Protein AF-A0A3R9EXL4-F1 (afdb_monomer_lite)

Radius of gyration: 19.35 Å; chains: 1; bounding box: 59×26×49 Å

Structure (mmCIF, N/CA/C/O backbone):
data_AF-A0A3R9EXL4-F1
#
_entry.id   AF-A0A3R9EXL4-F1
#
loop_
_atom_site.group_PDB
_atom_site.id
_atom_site.type_symbol
_atom_site.label_atom_id
_atom_site.label_alt_id
_atom_site.label_comp_id
_atom_site.label_asym_id
_atom_site.label_entity_id
_atom_site.label_seq_id
_atom_site.pdbx_PDB_ins_code
_atom_site.Cartn_x
_atom_site.Cartn_y
_atom_site.Cartn_z
_atom_site.occupancy
_atom_site.B_iso_or_equiv
_atom_site.auth_seq_id
_atom_site.auth_comp_id
_atom_site.auth_asym_id
_atom_site.auth_atom_id
_atom_site.pdbx_PDB_model_num
ATOM 1 N N . MET A 1 1 ? -25.528 0.611 9.716 1.00 49.28 1 MET A N 1
ATOM 2 C CA . MET A 1 1 ? -25.830 1.507 10.857 1.00 49.28 1 MET A CA 1
ATOM 3 C C . MET A 1 1 ? -27.134 1.133 11.576 1.00 49.28 1 MET A C 1
ATOM 5 O O . MET A 1 1 ? -27.126 1.042 12.794 1.00 49.28 1 MET A O 1
ATOM 9 N N . SER A 1 2 ? -28.229 0.843 10.856 1.00 52.69 2 SER A N 1
ATOM 10 C CA . SER A 1 2 ? -29.571 0.608 11.434 1.00 52.69 2 SER A CA 1
ATOM 11 C C . SER A 1 2 ? -29.701 -0.599 12.380 1.00 52.69 2 SER A C 1
ATOM 13 O O . SER A 1 2 ? -30.367 -0.498 13.403 1.00 52.69 2 SER A O 1
ATOM 15 N N . LYS A 1 3 ? -29.022 -1.724 12.111 1.00 55.31 3 LYS A N 1
ATOM 16 C CA . LYS A 1 3 ? -29.122 -2.938 12.953 1.00 55.31 3 LYS A CA 1
ATOM 17 C C . LYS A 1 3 ? -28.470 -2.828 14.342 1.00 55.31 3 LYS A C 1
ATOM 19 O O . LYS A 1 3 ? -28.774 -3.646 15.202 1.00 55.31 3 LYS A O 1
ATOM 24 N N . LEU A 1 4 ? -27.579 -1.858 14.568 1.00 52.72 4 LEU A N 1
ATOM 25 C CA . LEU A 1 4 ? -26.849 -1.725 15.840 1.00 52.72 4 LEU A CA 1
ATOM 26 C C . LEU A 1 4 ? -27.594 -0.850 16.859 1.00 52.72 4 LEU A C 1
ATOM 28 O O . LEU A 1 4 ? -27.506 -1.107 18.055 1.00 52.72 4 LEU A O 1
ATOM 32 N N . LEU A 1 5 ? -28.375 0.129 16.392 1.00 57.06 5 LEU A N 1
ATOM 33 C CA . LEU A 1 5 ? -29.200 0.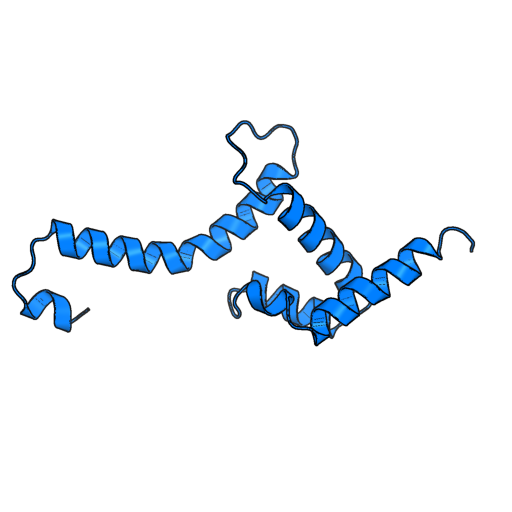980 17.259 1.00 57.06 5 LEU A CA 1
ATOM 34 C C . LEU A 1 5 ? -30.425 0.232 17.807 1.00 57.06 5 LEU A C 1
ATOM 36 O O . LEU A 1 5 ? -30.844 0.481 18.931 1.00 57.06 5 LEU A O 1
ATOM 40 N N . ALA A 1 6 ? -30.947 -0.740 17.053 1.00 56.84 6 ALA A N 1
ATOM 41 C CA . ALA A 1 6 ? -32.107 -1.541 17.445 1.00 56.84 6 ALA A CA 1
ATOM 42 C C . ALA A 1 6 ? -31.835 -2.530 18.599 1.00 56.84 6 ALA A C 1
ATOM 44 O O . ALA A 1 6 ? -32.770 -3.136 19.111 1.00 56.84 6 ALA A O 1
ATOM 45 N N . LYS A 1 7 ? -30.568 -2.725 19.000 1.00 61.28 7 LYS A N 1
ATOM 46 C CA . LYS A 1 7 ? -30.157 -3.803 19.917 1.00 61.28 7 LYS A CA 1
ATOM 47 C C . LYS A 1 7 ? -29.867 -3.353 21.358 1.00 61.28 7 LYS A C 1
ATOM 49 O O . LYS A 1 7 ? -29.471 -4.182 22.167 1.00 61.28 7 LYS A O 1
ATOM 54 N N . GLY A 1 8 ? -30.035 -2.068 21.687 1.00 62.19 8 GLY A N 1
ATOM 55 C CA . GLY A 1 8 ? -29.776 -1.554 23.044 1.00 62.19 8 GLY A CA 1
ATOM 56 C C . GLY A 1 8 ? -28.309 -1.660 23.495 1.00 62.19 8 GLY A C 1
ATOM 57 O O . GLY A 1 8 ? -28.026 -1.736 24.687 1.00 62.19 8 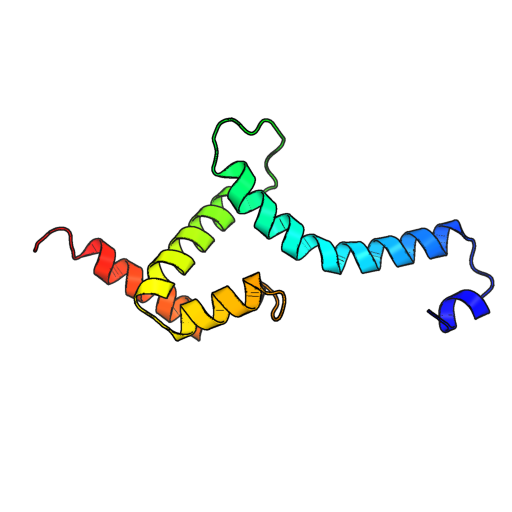GLY A O 1
ATOM 58 N N . GLU A 1 9 ? -27.360 -1.706 22.555 1.00 66.44 9 GLU A N 1
ATOM 59 C CA . GLU A 1 9 ? -25.926 -1.787 22.856 1.00 66.44 9 GLU A CA 1
ATOM 60 C C . GLU A 1 9 ? 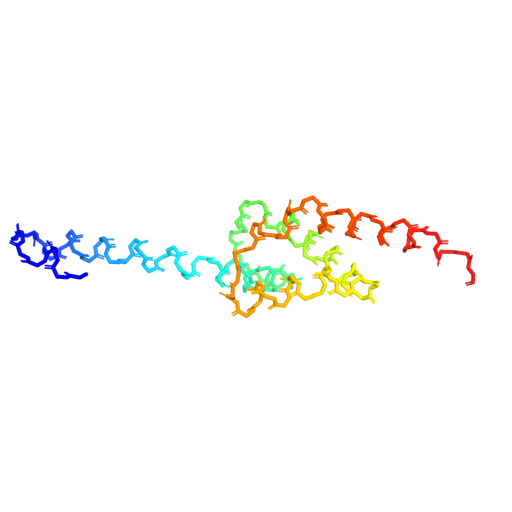-25.398 -0.484 23.490 1.00 66.44 9 GLU A C 1
ATOM 62 O O . GLU A 1 9 ? -25.821 0.620 23.138 1.00 66.44 9 GLU A O 1
ATOM 67 N N . SER A 1 10 ? -24.435 -0.593 24.415 1.00 76.88 10 SER A N 1
ATOM 68 C CA . SER A 1 10 ? -23.853 0.578 25.083 1.00 76.88 10 SER A CA 1
ATOM 69 C C . SER A 1 10 ? -23.084 1.470 24.098 1.00 76.88 10 SER A C 1
ATOM 71 O O . SER A 1 10 ? -22.402 0.981 23.193 1.00 76.88 10 SER A O 1
ATOM 73 N N . LYS A 1 11 ? -23.136 2.797 24.307 1.00 78.25 11 LYS A N 1
ATOM 74 C CA . LYS A 1 11 ? -22.458 3.800 23.457 1.00 78.25 11 LYS A CA 1
ATOM 75 C C . LYS A 1 11 ? -20.989 3.444 23.183 1.00 78.25 11 LYS A C 1
ATOM 77 O O . LYS A 1 11 ? -20.529 3.570 22.056 1.00 78.25 11 LYS A O 1
ATOM 82 N N . ALA A 1 12 ? -20.276 2.920 24.183 1.00 81.62 12 ALA A N 1
ATOM 83 C CA . ALA A 1 12 ? -18.874 2.520 24.056 1.00 81.62 12 ALA A CA 1
ATOM 84 C C . ALA A 1 12 ? -18.646 1.373 23.053 1.00 81.62 12 ALA A C 1
ATOM 86 O O . ALA A 1 12 ? -17.689 1.418 22.277 1.00 81.62 12 ALA A O 1
ATOM 87 N N . LYS A 1 13 ? -19.521 0.356 23.028 1.00 80.38 13 LYS A N 1
ATOM 88 C CA . LYS A 1 13 ? -19.424 -0.748 22.058 1.00 80.38 13 LYS A CA 1
ATOM 89 C C . LYS A 1 13 ? -19.720 -0.270 20.641 1.00 80.38 13 LYS A C 1
ATOM 91 O O . LYS A 1 13 ? -19.002 -0.648 19.715 1.00 80.38 13 LYS A O 1
ATOM 96 N N . LEU A 1 14 ? -20.707 0.615 20.488 1.00 81.94 14 LEU A N 1
ATOM 97 C CA . LEU A 1 14 ? -21.028 1.232 19.202 1.00 81.94 14 LEU A CA 1
ATOM 98 C C . LEU A 1 14 ? -19.848 2.056 18.667 1.00 81.94 14 LEU A C 1
ATOM 100 O O . LEU A 1 14 ? -19.435 1.850 17.526 1.00 81.94 14 LEU A O 1
ATOM 104 N N . THR A 1 15 ? -19.257 2.920 19.497 1.00 87.50 15 THR A N 1
ATOM 105 C CA . THR A 1 15 ? -18.080 3.721 19.125 1.00 87.50 15 THR A CA 1
ATOM 106 C C . THR A 1 15 ? -16.898 2.833 18.751 1.00 87.50 15 THR A C 1
ATOM 108 O O . THR A 1 15 ? -16.258 3.061 17.728 1.00 87.50 15 THR A O 1
ATOM 111 N N . LYS A 1 16 ? -16.634 1.766 19.517 1.00 87.56 16 LYS A N 1
ATOM 112 C CA . LYS A 1 16 ? -15.553 0.818 19.211 1.00 87.56 16 LYS A CA 1
ATOM 113 C C . LYS A 1 16 ? -15.774 0.105 17.873 1.00 87.56 16 LYS A C 1
ATOM 115 O O . LYS A 1 16 ? -14.842 0.002 17.077 1.00 87.56 16 LYS A O 1
ATOM 120 N N . ALA A 1 17 ? -16.992 -0.365 17.604 1.00 85.88 17 ALA A N 1
ATOM 121 C CA . ALA A 1 17 ? -17.331 -1.026 16.345 1.00 85.88 17 ALA A CA 1
ATOM 122 C C . ALA A 1 17 ? -17.264 -0.067 15.147 1.00 85.88 17 ALA A C 1
ATOM 124 O O . ALA A 1 17 ? -16.845 -0.467 14.060 1.00 85.88 17 ALA A O 1
ATOM 125 N N . PHE A 1 18 ? -17.656 1.193 15.342 1.00 87.12 18 PHE A N 1
ATOM 126 C CA . PHE A 1 18 ? -17.543 2.238 14.331 1.00 87.12 18 PHE A CA 1
ATOM 127 C C . PHE A 1 18 ? -16.076 2.568 14.034 1.00 87.12 18 PHE A C 1
ATOM 129 O O . PHE A 1 18 ? -15.650 2.450 12.888 1.00 87.12 18 PHE A O 1
ATOM 136 N N . HIS A 1 19 ? -15.275 2.873 15.060 1.00 89.00 19 HIS A N 1
ATOM 137 C CA . HIS A 1 19 ? -13.848 3.154 14.892 1.00 89.00 19 HIS A CA 1
ATOM 138 C C . HIS A 1 19 ? -13.103 1.974 14.270 1.00 89.00 19 HIS A C 1
ATOM 140 O O . HIS A 1 19 ? -12.273 2.187 13.400 1.00 89.00 19 HIS A O 1
ATOM 146 N N . SER A 1 20 ? -13.432 0.731 14.635 1.00 87.69 20 SER A N 1
ATOM 147 C CA . SER A 1 20 ? -12.823 -0.451 14.014 1.00 87.69 20 SER A CA 1
ATOM 148 C C . SER A 1 20 ? -13.120 -0.551 12.513 1.00 87.69 20 SER A C 1
ATOM 150 O O . SER A 1 20 ? -12.243 -0.938 11.744 1.00 87.69 20 SER A O 1
ATOM 152 N N . GLN A 1 21 ? -14.327 -0.182 12.079 1.00 87.75 21 GLN A N 1
ATOM 153 C CA . GLN A 1 21 ? -14.682 -0.164 10.658 1.00 87.75 21 GLN A CA 1
ATOM 154 C C . GLN A 1 21 ? -13.991 0.974 9.908 1.00 87.75 21 GLN A C 1
ATOM 156 O O . GLN A 1 21 ? -13.453 0.741 8.830 1.00 87.75 21 GLN A O 1
ATOM 161 N N . VAL A 1 22 ? -13.962 2.176 10.490 1.00 89.12 22 VAL A N 1
ATOM 162 C CA . VAL A 1 22 ? -13.258 3.328 9.908 1.00 89.12 22 VAL A CA 1
ATOM 163 C C . VAL A 1 22 ? -11.765 3.041 9.801 1.00 89.12 22 VAL A C 1
ATOM 165 O O . VAL A 1 22 ? -11.182 3.286 8.749 1.00 89.12 22 VAL A O 1
ATOM 168 N N . ASN A 1 23 ? -11.172 2.445 10.840 1.00 88.25 23 ASN A N 1
ATOM 169 C CA . ASN A 1 23 ? -9.758 2.091 10.885 1.00 88.25 23 ASN A CA 1
ATOM 170 C C . ASN A 1 23 ? -9.345 1.251 9.666 1.00 88.25 23 ASN A C 1
ATOM 172 O O . ASN A 1 23 ? -8.378 1.582 8.998 1.00 88.25 23 ASN A O 1
ATOM 176 N N . ARG A 1 24 ? -10.148 0.250 9.282 1.00 84.00 24 ARG A N 1
ATOM 177 C CA . ARG A 1 24 ? -9.877 -0.588 8.095 1.00 84.00 24 ARG A CA 1
ATOM 178 C C . ARG A 1 24 ? -9.819 0.195 6.779 1.00 84.00 24 ARG A C 1
ATOM 180 O O . ARG A 1 24 ? -9.160 -0.242 5.843 1.00 84.00 24 ARG A O 1
ATOM 187 N N . ILE A 1 25 ? -10.535 1.314 6.687 1.00 84.81 25 ILE A N 1
ATOM 188 C CA . ILE A 1 25 ? -10.566 2.161 5.488 1.00 84.81 25 ILE A CA 1
ATOM 189 C C . ILE A 1 25 ? -9.363 3.107 5.488 1.00 84.81 25 ILE A C 1
ATOM 191 O O . ILE A 1 25 ? -8.721 3.277 4.455 1.00 84.81 25 ILE A O 1
ATOM 195 N N . ILE A 1 26 ? -9.044 3.702 6.641 1.00 86.38 26 ILE A N 1
ATOM 196 C CA . ILE A 1 26 ? -7.955 4.682 6.774 1.00 86.38 26 ILE A CA 1
ATOM 197 C C . ILE A 1 26 ? -6.568 4.038 6.874 1.00 86.38 26 ILE A C 1
ATOM 199 O O . ILE A 1 26 ? -5.581 4.691 6.554 1.00 86.38 26 ILE A O 1
ATOM 203 N N . GLU A 1 27 ? -6.473 2.765 7.267 1.00 84.38 27 GLU A N 1
ATOM 204 C CA . GLU A 1 27 ? -5.201 2.042 7.391 1.00 84.38 27 GLU A CA 1
ATOM 205 C C . GLU A 1 27 ? -4.415 2.022 6.075 1.00 84.38 27 GLU A C 1
ATOM 207 O O . GLU A 1 27 ? -3.200 2.200 6.080 1.00 84.38 27 GLU A O 1
ATOM 212 N N . ILE A 1 28 ? -5.098 1.856 4.940 1.00 82.69 28 ILE A N 1
ATOM 213 C CA . ILE A 1 28 ? -4.474 1.808 3.610 1.00 82.69 28 ILE A CA 1
ATOM 214 C C . ILE A 1 28 ? -3.839 3.154 3.217 1.00 82.69 28 ILE A C 1
ATOM 216 O O . ILE A 1 28 ? -2.639 3.170 2.936 1.00 82.69 28 ILE A O 1
ATOM 220 N N . PRO A 1 29 ? -4.576 4.284 3.181 1.00 84.44 29 PRO A N 1
ATOM 221 C CA . PRO A 1 29 ? -3.976 5.576 2.862 1.00 84.44 29 PRO A CA 1
ATOM 222 C C . PRO A 1 29 ? -2.944 6.007 3.907 1.00 84.44 29 PRO A C 1
ATOM 224 O O . PRO A 1 29 ? -1.935 6.602 3.536 1.00 84.44 29 PRO A O 1
ATOM 227 N N . TRP A 1 30 ? -3.138 5.655 5.184 1.00 86.56 30 TRP A N 1
ATOM 228 C CA . TRP A 1 30 ? -2.140 5.902 6.224 1.00 86.56 30 TRP A CA 1
ATOM 229 C C . TRP A 1 30 ? -0.836 5.152 5.935 1.00 86.56 30 TRP A C 1
ATOM 231 O O . TRP A 1 30 ? 0.235 5.747 5.978 1.00 86.56 30 TRP A O 1
ATOM 241 N N . LEU A 1 31 ? -0.909 3.878 5.538 1.00 83.06 31 LEU A N 1
ATOM 242 C CA . LEU A 1 31 ? 0.270 3.103 5.151 1.00 83.06 31 LEU A CA 1
ATOM 243 C C . LEU A 1 31 ? 1.001 3.720 3.948 1.00 83.06 31 LEU A C 1
ATOM 245 O O . LEU A 1 31 ? 2.228 3.782 3.959 1.00 83.06 31 LEU A O 1
ATOM 249 N N . ILE A 1 32 ? 0.270 4.199 2.935 1.00 82.44 32 ILE A N 1
ATOM 250 C CA . ILE A 1 32 ? 0.856 4.875 1.765 1.00 82.44 32 ILE A CA 1
ATOM 251 C C . ILE A 1 32 ? 1.577 6.159 2.193 1.00 82.44 32 ILE A C 1
ATOM 253 O O . ILE A 1 32 ? 2.737 6.342 1.826 1.00 82.44 32 ILE A O 1
ATOM 257 N N . ALA A 1 33 ? 0.941 7.003 3.012 1.00 84.12 33 ALA A N 1
ATOM 258 C CA . ALA A 1 33 ? 1.557 8.229 3.523 1.00 84.12 33 ALA A CA 1
ATOM 259 C C . ALA A 1 33 ? 2.870 7.935 4.267 1.00 84.12 33 ALA A C 1
ATOM 261 O O . ALA A 1 33 ? 3.903 8.533 3.973 1.00 84.12 33 ALA A O 1
ATOM 262 N N . LEU A 1 34 ? 2.879 6.910 5.127 1.00 82.44 34 LEU A N 1
ATOM 263 C CA . LEU A 1 34 ? 4.081 6.519 5.864 1.00 82.44 34 LEU A CA 1
ATOM 264 C C . LEU A 1 34 ? 5.233 6.058 4.968 1.00 82.44 34 LEU A C 1
ATOM 266 O O . LEU A 1 34 ? 6.392 6.253 5.332 1.00 82.44 34 LEU A O 1
ATOM 270 N N . THR A 1 35 ? 4.957 5.426 3.821 1.00 80.19 35 THR A N 1
ATOM 271 C CA . THR A 1 35 ? 6.044 5.018 2.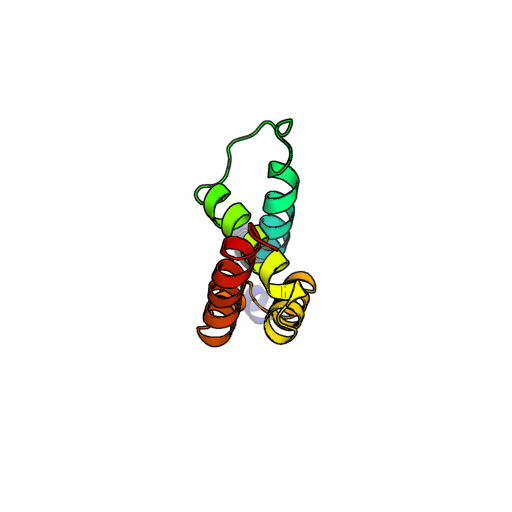911 1.00 80.19 35 THR A CA 1
ATOM 272 C C . THR A 1 35 ? 6.852 6.215 2.418 1.00 80.19 35 THR A C 1
ATOM 274 O O . THR A 1 35 ? 8.078 6.107 2.323 1.00 80.19 35 THR A O 1
ATOM 277 N N . GLU A 1 36 ? 6.179 7.342 2.185 1.00 80.00 36 GLU A N 1
ATOM 278 C CA . GLU A 1 36 ? 6.782 8.592 1.731 1.00 80.00 36 GLU A CA 1
ATOM 279 C C . GLU A 1 36 ? 7.366 9.400 2.898 1.00 80.00 36 GLU A C 1
ATOM 281 O O . GLU A 1 36 ? 8.513 9.836 2.817 1.00 80.00 36 GLU A O 1
ATOM 286 N N . ASP A 1 37 ? 6.657 9.503 4.026 1.00 80.69 37 ASP A N 1
ATOM 287 C CA . ASP A 1 37 ? 7.132 10.235 5.210 1.00 80.69 37 ASP A CA 1
ATOM 288 C C . ASP A 1 37 ? 8.449 9.665 5.758 1.00 80.69 37 ASP A C 1
ATOM 290 O O . ASP A 1 37 ? 9.375 10.400 6.107 1.00 80.69 37 ASP A O 1
ATOM 294 N N . PHE A 1 38 ? 8.581 8.337 5.798 1.00 76.00 38 PHE A N 1
ATOM 295 C CA . PHE A 1 38 ? 9.805 7.668 6.250 1.00 76.00 38 PHE A CA 1
ATOM 296 C C . PHE A 1 38 ? 10.862 7.505 5.153 1.00 76.00 38 PHE A C 1
ATOM 298 O O . PHE A 1 38 ? 11.897 6.873 5.393 1.00 76.00 38 PHE A O 1
ATOM 305 N N . ARG A 1 39 ? 10.621 8.022 3.942 1.00 73.19 39 ARG A N 1
ATOM 306 C CA . ARG A 1 39 ? 11.652 8.104 2.900 1.00 73.19 39 ARG A CA 1
ATOM 307 C C . ARG A 1 39 ? 12.731 9.119 3.283 1.00 73.19 39 ARG A C 1
ATOM 309 O O . ARG A 1 39 ? 13.886 8.959 2.897 1.00 73.19 39 ARG A O 1
ATOM 316 N N . PHE A 1 40 ? 12.367 10.125 4.077 1.00 72.44 40 PHE A N 1
ATOM 317 C CA . PHE A 1 40 ? 13.277 11.142 4.587 1.00 72.44 40 PHE A CA 1
ATOM 318 C C . PHE A 1 40 ? 13.888 10.702 5.924 1.00 72.44 40 PHE A C 1
ATOM 320 O O . PHE A 1 40 ? 13.191 10.304 6.856 1.00 72.44 40 PHE A O 1
ATOM 327 N N . GLY A 1 41 ? 15.219 10.770 6.026 1.00 64.44 41 GLY A N 1
ATOM 328 C CA . GLY A 1 41 ? 15.960 10.334 7.217 1.00 64.44 41 GLY A CA 1
ATOM 329 C C . GLY A 1 41 ? 15.727 11.187 8.473 1.00 64.44 41 GLY A C 1
ATOM 330 O O . GLY A 1 41 ? 16.122 10.777 9.559 1.00 64.44 41 GLY A O 1
ATOM 331 N N . SER A 1 42 ? 15.080 12.347 8.339 1.00 67.25 42 SER A N 1
ATOM 332 C CA . SER A 1 42 ? 14.745 13.277 9.425 1.00 67.25 42 SER A CA 1
ATOM 333 C C . SER A 1 42 ? 13.519 12.858 10.247 1.00 67.25 42 SER A C 1
ATOM 335 O O . SER A 1 42 ? 13.284 13.413 11.322 1.00 67.25 42 SER A O 1
ATOM 337 N N . THR A 1 43 ? 12.737 11.883 9.777 1.00 66.50 43 THR A N 1
ATOM 338 C CA . THR A 1 43 ? 11.497 11.459 10.437 1.00 66.50 43 THR A CA 1
ATOM 339 C C . THR A 1 43 ? 11.802 10.592 11.662 1.00 66.50 43 THR A C 1
ATOM 341 O O . THR A 1 43 ? 12.141 9.411 11.553 1.00 66.50 43 THR A O 1
ATOM 344 N N . SER A 1 44 ? 11.680 11.187 12.852 1.00 58.56 44 SER A N 1
ATOM 345 C CA . SER A 1 44 ? 11.834 10.499 14.140 1.00 58.56 44 SER A CA 1
ATOM 346 C C . SER A 1 44 ? 10.562 9.736 14.527 1.00 58.56 44 SER A C 1
ATOM 348 O O . SER A 1 44 ? 9.481 10.314 14.592 1.00 58.56 44 SER A O 1
ATOM 350 N N . GLY A 1 45 ? 10.682 8.436 14.817 1.00 69.44 45 GLY A N 1
ATOM 351 C CA . GLY A 1 45 ? 9.562 7.606 15.272 1.00 69.44 45 GLY A CA 1
ATOM 352 C C . GLY A 1 45 ? 9.815 6.102 15.149 1.00 69.44 45 GLY A C 1
ATOM 353 O O . GLY A 1 45 ? 10.746 5.655 14.476 1.00 69.44 45 GLY A O 1
ATOM 354 N N . LYS A 1 46 ? 8.968 5.295 15.800 1.00 67.31 46 LYS A N 1
ATOM 355 C CA . LYS A 1 46 ? 9.020 3.830 15.699 1.00 67.31 46 LYS A CA 1
ATOM 356 C C . LYS A 1 46 ? 8.531 3.406 14.314 1.00 67.31 46 LYS A C 1
ATOM 358 O O . LYS A 1 46 ? 7.334 3.460 14.039 1.00 67.31 46 LYS A O 1
ATOM 363 N N . LYS A 1 47 ? 9.452 2.977 13.448 1.00 67.75 47 LYS A N 1
ATOM 364 C CA . LYS A 1 47 ? 9.106 2.456 12.120 1.00 67.75 47 LYS A CA 1
ATOM 365 C C . LYS A 1 47 ? 8.207 1.220 12.271 1.00 67.75 47 LYS A C 1
ATOM 367 O O . LYS A 1 47 ? 8.596 0.292 12.988 1.00 67.75 47 LYS A O 1
ATOM 372 N N . PRO A 1 48 ? 7.029 1.175 11.626 1.00 71.12 48 PRO A N 1
ATOM 373 C CA . PRO A 1 48 ? 6.237 -0.044 11.576 1.00 71.12 48 PRO A CA 1
ATOM 374 C C . PRO A 1 48 ? 7.042 -1.179 10.928 1.00 71.12 48 PRO A C 1
ATOM 376 O O . PRO A 1 48 ? 7.825 -0.967 9.997 1.00 71.12 48 PRO A O 1
ATOM 379 N N . PHE A 1 49 ? 6.869 -2.397 11.442 1.00 71.38 49 PHE A N 1
ATOM 380 C CA . PHE A 1 49 ? 7.546 -3.579 10.910 1.00 71.38 49 PHE A CA 1
ATOM 381 C C . PHE A 1 49 ? 7.198 -3.775 9.428 1.00 71.38 49 PHE A C 1
ATOM 383 O O . PHE A 1 49 ? 6.045 -3.634 9.029 1.00 71.38 49 PHE A O 1
ATOM 390 N N . GLY A 1 50 ? 8.203 -4.086 8.606 1.00 75.69 50 GLY A N 1
ATOM 391 C CA . GLY A 1 50 ? 8.025 -4.291 7.163 1.00 75.69 50 GLY A CA 1
ATOM 392 C C . GLY A 1 50 ? 8.004 -3.014 6.314 1.00 75.69 50 GLY A C 1
ATOM 393 O O . GLY A 1 50 ? 7.951 -3.115 5.091 1.00 75.69 50 GLY A O 1
ATOM 394 N N . LEU A 1 51 ? 8.120 -1.823 6.913 1.00 81.56 51 LEU A N 1
ATOM 395 C CA . LEU A 1 51 ? 8.125 -0.563 6.164 1.00 81.56 51 LEU A CA 1
ATOM 396 C C . LEU A 1 51 ? 9.278 -0.470 5.156 1.00 81.56 51 LEU A C 1
ATOM 398 O O . LEU A 1 51 ? 9.057 -0.075 4.018 1.00 81.56 51 LEU A O 1
ATOM 402 N N . THR A 1 52 ? 10.485 -0.903 5.530 1.00 81.19 52 THR A N 1
ATOM 403 C CA . THR A 1 52 ? 11.645 -0.929 4.622 1.00 81.19 52 THR A CA 1
ATOM 404 C C . THR A 1 52 ? 11.390 -1.816 3.400 1.00 81.19 52 THR A C 1
ATOM 406 O O . THR A 1 52 ? 11.733 -1.449 2.277 1.00 81.19 52 THR A O 1
ATOM 409 N N . PHE A 1 53 ? 10.754 -2.975 3.605 1.00 84.12 53 PHE A N 1
ATOM 410 C CA . PHE A 1 53 ? 10.371 -3.870 2.513 1.00 84.12 53 PHE A CA 1
ATOM 411 C C . PHE A 1 53 ? 9.315 -3.219 1.615 1.00 84.12 53 PHE A C 1
ATOM 413 O O . PHE A 1 53 ? 9.439 -3.255 0.393 1.00 84.12 53 PHE A O 1
ATOM 420 N N . LEU A 1 54 ? 8.311 -2.574 2.212 1.00 84.25 54 LEU A N 1
ATOM 421 C CA . LEU A 1 54 ? 7.266 -1.879 1.471 1.00 84.25 54 LEU A CA 1
ATOM 422 C C . LEU A 1 54 ? 7.828 -0.712 0.646 1.00 84.25 54 LEU A C 1
ATOM 424 O O . LEU A 1 54 ? 7.491 -0.585 -0.526 1.00 84.25 54 LEU A O 1
ATOM 428 N N . GLN A 1 55 ? 8.733 0.089 1.212 1.00 85.50 55 GLN A N 1
ATOM 429 C CA . GLN A 1 55 ? 9.433 1.167 0.505 1.00 85.50 55 GLN A CA 1
ATOM 430 C C . GLN A 1 55 ? 10.252 0.634 -0.677 1.00 85.50 55 GLN A C 1
ATOM 432 O O . GLN A 1 55 ? 10.182 1.178 -1.781 1.00 85.50 55 GLN A O 1
ATOM 437 N N . TRP A 1 56 ? 10.995 -0.459 -0.471 1.00 85.44 56 TRP A N 1
ATOM 438 C CA . TRP A 1 56 ?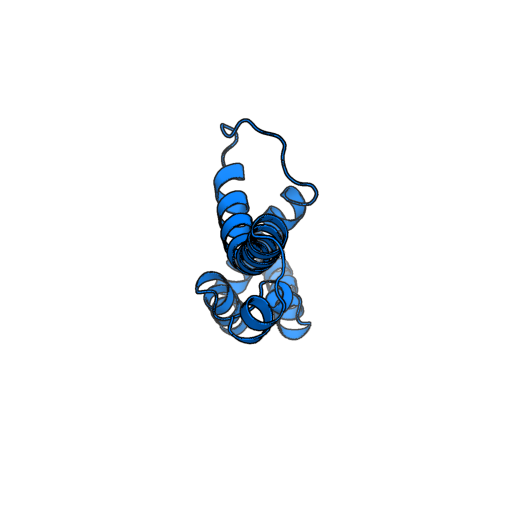 11.713 -1.138 -1.549 1.00 85.44 56 TRP A CA 1
ATOM 439 C C . TRP A 1 56 ? 10.755 -1.619 -2.648 1.00 85.44 56 TRP A C 1
ATOM 441 O O . TRP A 1 56 ? 11.004 -1.368 -3.827 1.00 85.44 56 TRP A O 1
ATOM 451 N N . PHE A 1 57 ? 9.639 -2.250 -2.275 1.00 86.38 57 PHE A N 1
ATOM 452 C CA . PHE A 1 57 ? 8.650 -2.760 -3.224 1.00 86.38 57 PHE A CA 1
ATOM 453 C C . PHE A 1 57 ? 7.994 -1.633 -4.028 1.00 86.38 57 PHE A C 1
ATOM 455 O O . PHE A 1 57 ? 7.949 -1.706 -5.253 1.00 86.38 57 PHE A O 1
ATOM 462 N N . VAL A 1 58 ? 7.558 -0.553 -3.372 1.00 87.56 58 VAL A N 1
ATOM 463 C CA . VAL A 1 58 ? 6.976 0.622 -4.040 1.00 87.56 58 VAL A CA 1
ATOM 464 C C . VAL A 1 58 ? 7.976 1.242 -5.013 1.00 87.56 58 VAL A C 1
ATOM 466 O O . VAL A 1 58 ? 7.616 1.517 -6.156 1.00 87.56 58 VAL A O 1
ATOM 469 N N . LYS A 1 59 ? 9.252 1.375 -4.625 1.00 87.62 59 LYS A N 1
ATOM 470 C CA . LYS A 1 59 ? 10.309 1.846 -5.533 1.00 87.62 59 LYS A CA 1
ATOM 471 C C . LYS A 1 59 ? 10.404 0.972 -6.788 1.00 87.62 59 LYS A C 1
ATOM 473 O O . LYS A 1 59 ? 10.507 1.500 -7.891 1.00 87.62 59 LYS A O 1
ATOM 478 N N . LYS A 1 60 ? 10.346 -0.354 -6.636 1.00 88.06 60 LYS A N 1
ATOM 479 C CA . LYS A 1 60 ? 10.363 -1.295 -7.766 1.00 88.06 60 LYS A CA 1
ATOM 480 C C . LYS A 1 60 ? 9.120 -1.167 -8.648 1.00 88.06 60 LYS A C 1
ATOM 482 O O . LYS A 1 60 ? 9.259 -1.134 -9.865 1.00 88.06 60 LYS A O 1
ATOM 487 N N . VAL A 1 61 ? 7.935 -1.036 -8.054 1.00 89.69 61 VAL A N 1
ATOM 488 C CA . VAL A 1 61 ? 6.670 -0.842 -8.782 1.00 89.69 61 VAL A CA 1
ATOM 489 C C . VAL A 1 61 ? 6.681 0.452 -9.596 1.00 89.69 61 VAL A C 1
ATOM 491 O O . VAL A 1 61 ? 6.275 0.434 -10.754 1.00 89.69 61 VAL A O 1
ATOM 494 N N . VAL A 1 62 ? 7.180 1.555 -9.031 1.00 88.94 62 VAL A N 1
ATOM 495 C CA . VAL A 1 62 ? 7.286 2.843 -9.738 1.00 88.94 62 VAL A CA 1
ATOM 496 C C . VAL A 1 62 ? 8.230 2.734 -10.935 1.00 88.94 62 VAL A C 1
ATOM 498 O O . VAL A 1 62 ? 7.855 3.126 -12.036 1.00 88.94 62 VAL A O 1
ATOM 501 N N . VAL A 1 63 ? 9.415 2.139 -10.749 1.00 89.25 63 VAL A N 1
ATOM 502 C CA . VAL A 1 63 ? 10.377 1.923 -11.846 1.00 89.25 63 VAL A CA 1
ATOM 503 C C . VAL A 1 63 ? 9.772 1.050 -12.948 1.00 89.25 63 VAL A C 1
ATOM 505 O O . VAL A 1 63 ? 9.868 1.381 -14.126 1.00 89.25 63 VAL A O 1
ATOM 508 N N . ALA A 1 64 ? 9.095 -0.032 -12.567 1.00 89.62 64 ALA A N 1
ATOM 509 C CA . ALA A 1 64 ? 8.407 -0.919 -13.497 1.00 89.62 64 ALA A CA 1
ATOM 510 C C . ALA A 1 64 ? 7.264 -0.233 -14.253 1.00 89.62 64 ALA A C 1
ATOM 512 O O . ALA A 1 64 ? 7.031 -0.520 -15.427 1.00 89.62 64 ALA A O 1
ATOM 513 N N . GLY A 1 65 ? 6.558 0.685 -13.590 1.00 88.31 65 GLY A N 1
ATOM 514 C CA . GLY A 1 65 ? 5.471 1.461 -14.175 1.00 88.31 65 GLY A CA 1
ATOM 515 C C . GLY A 1 65 ? 5.916 2.330 -15.351 1.00 88.31 65 GLY A C 1
ATOM 516 O O . GLY A 1 65 ? 5.138 2.504 -16.282 1.00 88.31 65 GLY A O 1
ATOM 517 N N . PHE A 1 66 ? 7.168 2.802 -15.372 1.00 88.19 66 PHE A N 1
ATOM 518 C CA . PHE A 1 66 ? 7.690 3.569 -16.510 1.00 88.19 66 PHE A CA 1
ATOM 519 C C . PHE A 1 66 ? 7.793 2.750 -17.803 1.00 88.19 66 PHE A C 1
ATOM 521 O O . PHE A 1 66 ? 7.730 3.321 -18.885 1.00 88.19 66 PHE A O 1
ATOM 528 N N . GLN A 1 67 ? 7.936 1.425 -17.705 1.00 86.31 67 GLN A N 1
ATOM 529 C CA . GLN A 1 67 ? 8.083 0.531 -18.863 1.00 86.31 67 GLN A CA 1
ATOM 530 C C . GLN A 1 67 ? 6.828 -0.316 -19.127 1.00 86.31 67 GLN A C 1
ATOM 532 O O . GLN A 1 67 ? 6.704 -0.933 -20.184 1.00 86.31 67 GLN A O 1
ATOM 537 N N . ASN A 1 68 ? 5.900 -0.390 -18.168 1.00 88.94 68 ASN A N 1
ATOM 538 C CA . ASN A 1 68 ? 4.729 -1.254 -18.234 1.00 88.94 68 ASN A CA 1
ATOM 539 C C . ASN A 1 68 ? 3.460 -0.510 -17.800 1.00 88.94 68 ASN A C 1
ATOM 541 O O . ASN A 1 68 ? 3.178 -0.354 -16.608 1.00 88.94 68 ASN A O 1
ATOM 545 N N . GLU A 1 69 ? 2.645 -0.139 -18.787 1.00 89.94 69 GLU A N 1
ATOM 546 C CA . GLU A 1 69 ? 1.376 0.569 -18.591 1.00 89.94 69 GLU A CA 1
ATOM 547 C C . GLU A 1 69 ? 0.430 -0.162 -17.625 1.00 89.94 69 GLU A C 1
ATOM 549 O O . GLU A 1 69 ? -0.230 0.471 -16.804 1.00 89.94 69 GLU A O 1
ATOM 554 N N . LYS A 1 70 ? 0.396 -1.503 -17.644 1.00 90.38 70 LYS A N 1
ATOM 555 C CA . LYS A 1 70 ? -0.482 -2.285 -16.755 1.00 90.38 70 LYS A CA 1
ATOM 556 C C . LYS A 1 70 ? -0.064 -2.159 -15.292 1.00 90.38 70 LYS A C 1
ATOM 558 O O . LYS A 1 70 ? -0.922 -2.095 -14.412 1.00 90.38 70 LYS A O 1
ATOM 563 N N . VAL A 1 71 ? 1.243 -2.115 -15.028 1.00 91.00 71 VAL A N 1
ATOM 564 C CA . VAL A 1 71 ? 1.782 -1.897 -13.677 1.00 91.00 71 VAL A CA 1
ATOM 565 C C . VAL A 1 71 ? 1.460 -0.477 -13.217 1.00 91.00 71 VAL A C 1
ATOM 567 O O . VAL A 1 71 ? 0.967 -0.300 -12.103 1.00 91.00 71 VAL A O 1
ATOM 570 N N . TYR A 1 72 ? 1.651 0.516 -14.090 1.00 92.06 72 TYR A N 1
ATOM 571 C CA . TYR A 1 72 ? 1.329 1.913 -13.797 1.00 92.06 72 TYR A CA 1
ATOM 572 C C . TYR A 1 72 ? -0.166 2.127 -13.517 1.00 92.06 72 TYR A C 1
ATOM 574 O O . TYR A 1 72 ? -0.524 2.695 -12.486 1.00 92.06 72 TYR A O 1
ATOM 582 N N . ALA A 1 73 ? -1.052 1.612 -14.371 1.00 92.94 73 ALA A N 1
ATOM 583 C CA . ALA A 1 73 ? -2.500 1.730 -14.207 1.00 92.94 73 ALA A CA 1
ATOM 584 C C . ALA A 1 73 ? -2.990 1.071 -12.907 1.00 92.94 73 ALA A C 1
ATOM 586 O O . ALA A 1 73 ? -3.835 1.630 -12.196 1.00 92.94 73 ALA A O 1
ATOM 587 N N . GLN A 1 74 ? -2.434 -0.093 -12.551 1.00 92.19 74 GLN A N 1
ATOM 588 C CA . GLN A 1 74 ? -2.763 -0.757 -11.291 1.00 92.19 74 GLN A CA 1
ATOM 589 C C . GLN A 1 74 ? -2.246 0.037 -10.087 1.00 92.19 74 GLN A C 1
ATOM 591 O O . GLN A 1 74 ? -2.972 0.204 -9.107 1.00 92.19 74 GLN A O 1
ATOM 596 N N . PHE A 1 75 ? -1.024 0.568 -10.164 1.00 91.44 75 PHE A N 1
ATOM 597 C CA . PHE A 1 75 ? -0.452 1.416 -9.120 1.00 91.44 75 PHE A CA 1
ATOM 598 C C . PHE A 1 75 ? -1.279 2.689 -8.904 1.00 91.44 75 PHE A C 1
ATOM 600 O O . PHE A 1 75 ? -1.674 2.978 -7.775 1.00 91.44 75 PHE A O 1
ATOM 607 N N . MET A 1 76 ? -1.666 3.378 -9.979 1.00 91.94 76 MET A N 1
ATOM 608 C CA . MET A 1 76 ? -2.568 4.532 -9.913 1.00 91.94 76 MET A CA 1
ATOM 609 C C . MET A 1 76 ? -3.948 4.165 -9.358 1.00 91.94 76 MET A C 1
ATOM 611 O O . MET A 1 76 ? -4.551 4.955 -8.636 1.00 91.94 76 MET A O 1
ATOM 615 N N . SER A 1 77 ? -4.464 2.968 -9.646 1.00 91.25 77 SER A N 1
ATOM 616 C CA . SER A 1 77 ? -5.735 2.499 -9.074 1.00 91.25 77 SER A CA 1
ATOM 617 C C . SER A 1 77 ? -5.654 2.290 -7.560 1.00 91.25 77 SER A C 1
ATOM 619 O O . SER A 1 77 ? -6.652 2.464 -6.863 1.00 91.25 77 SER A O 1
ATOM 621 N N . VAL A 1 78 ? -4.485 1.920 -7.033 1.00 90.06 78 VAL A N 1
ATOM 622 C CA . VAL A 1 78 ? -4.246 1.825 -5.585 1.00 90.06 78 VAL A CA 1
ATOM 623 C C . VAL A 1 78 ? -4.087 3.211 -4.965 1.00 90.06 78 VAL A C 1
ATOM 625 O O . VAL A 1 78 ? -4.720 3.482 -3.949 1.00 90.06 78 VAL A O 1
ATOM 628 N N . LEU A 1 79 ? -3.309 4.103 -5.591 1.00 88.75 79 LEU A N 1
ATOM 629 C CA . LEU A 1 79 ? -3.128 5.476 -5.100 1.00 88.75 79 LEU A CA 1
ATOM 630 C C . LEU A 1 79 ? -4.447 6.253 -5.040 1.00 88.75 79 LEU A C 1
ATOM 632 O O . LEU A 1 79 ? -4.701 6.963 -4.074 1.00 88.75 79 LEU A O 1
ATOM 636 N N . HIS A 1 80 ? -5.328 6.059 -6.021 1.00 89.69 80 HIS A N 1
ATOM 637 C CA . HIS A 1 80 ? -6.675 6.636 -6.013 1.00 89.69 80 HIS A CA 1
ATOM 638 C C . HIS A 1 80 ? -7.668 5.881 -5.115 1.00 89.69 80 HIS A C 1
ATOM 640 O O . HIS A 1 80 ? -8.870 6.120 -5.216 1.00 89.69 80 HIS A O 1
ATOM 646 N N . LEU A 1 81 ? -7.206 4.935 -4.286 1.00 87.25 81 LEU A N 1
ATOM 647 C CA . LEU A 1 81 ? -8.029 4.122 -3.380 1.00 87.25 81 LEU A CA 1
ATOM 648 C C . LEU A 1 81 ? -9.160 3.343 -4.082 1.00 87.25 81 LEU A C 1
ATOM 650 O O . LEU A 1 81 ? -10.075 2.843 -3.433 1.00 87.25 81 LEU A O 1
ATOM 654 N N . LYS A 1 82 ? -9.089 3.182 -5.410 1.00 87.31 82 LYS A N 1
ATOM 655 C CA . LYS A 1 82 ? -10.046 2.386 -6.198 1.00 87.31 82 LYS A CA 1
ATOM 656 C C . LYS A 1 82 ? -9.828 0.889 -6.007 1.00 87.31 82 LYS A C 1
ATOM 658 O O . LYS A 1 82 ? -10.719 0.089 -6.273 1.00 87.31 82 LYS A O 1
ATOM 663 N N . SER A 1 83 ? -8.628 0.497 -5.586 1.00 84.31 83 SER A N 1
ATOM 664 C CA . SER A 1 83 ? -8.250 -0.899 -5.394 1.00 84.31 83 SER A CA 1
ATOM 665 C C . SER A 1 83 ? -7.340 -1.078 -4.185 1.00 84.31 83 SER A C 1
ATOM 667 O O . SER A 1 83 ? -6.577 -0.188 -3.819 1.00 84.31 83 SER A O 1
ATOM 669 N N . HIS A 1 84 ? -7.416 -2.254 -3.564 1.00 84.44 84 HIS A N 1
ATOM 670 C CA . HIS A 1 84 ? -6.596 -2.593 -2.406 1.00 84.44 84 HIS A CA 1
ATOM 671 C C . HIS A 1 84 ? -5.113 -2.752 -2.807 1.00 84.44 84 HIS A C 1
ATOM 673 O O . HIS A 1 84 ? -4.850 -3.357 -3.852 1.00 84.44 84 HIS A O 1
ATOM 679 N N . PRO A 1 85 ? -4.129 -2.321 -1.991 1.00 83.19 85 PRO A N 1
ATOM 680 C CA . PRO A 1 85 ? -2.695 -2.445 -2.298 1.00 83.19 85 PRO A CA 1
ATOM 681 C C . PRO A 1 85 ? -2.235 -3.888 -2.551 1.00 83.19 85 PRO A C 1
ATOM 683 O O . PRO A 1 85 ? -1.337 -4.121 -3.353 1.00 83.19 85 PRO A O 1
ATOM 686 N N . VAL A 1 86 ? -2.914 -4.877 -1.957 1.00 85.88 86 VAL A N 1
ATOM 687 C CA . VAL A 1 86 ? -2.673 -6.317 -2.218 1.00 85.88 86 VAL A CA 1
ATOM 688 C C . VAL A 1 86 ? -2.840 -6.677 -3.701 1.00 85.88 86 VAL A C 1
ATOM 690 O O . VAL A 1 86 ? -2.237 -7.629 -4.183 1.00 85.88 86 VAL A O 1
ATOM 693 N N . SER A 1 87 ? -3.600 -5.894 -4.469 1.00 86.75 87 SER A N 1
ATOM 694 C CA . SER A 1 87 ? -3.748 -6.106 -5.911 1.00 86.75 87 SER A CA 1
ATOM 695 C C . SER A 1 87 ? -2.443 -5.941 -6.705 1.00 86.75 87 SER A C 1
ATOM 697 O O . SER A 1 87 ? -2.331 -6.517 -7.786 1.00 86.75 87 SER A O 1
ATOM 699 N N . LEU A 1 88 ? -1.442 -5.235 -6.163 1.00 87.00 88 LEU A N 1
ATOM 700 C CA . LEU A 1 88 ? -0.101 -5.130 -6.753 1.00 87.00 88 LEU A CA 1
ATOM 701 C C . LEU A 1 88 ? 0.701 -6.433 -6.637 1.00 87.00 88 LEU A C 1
ATOM 703 O O . LEU A 1 88 ? 1.631 -6.645 -7.406 1.00 87.00 88 LEU A O 1
ATOM 707 N N . PHE A 1 89 ? 0.306 -7.334 -5.733 1.00 88.06 89 PHE A N 1
ATOM 708 C CA . PHE A 1 89 ? 0.905 -8.662 -5.578 1.00 88.06 89 PHE A CA 1
ATOM 709 C C . PHE A 1 89 ? 0.281 -9.712 -6.506 1.00 88.06 89 PHE A C 1
ATOM 711 O O . PHE A 1 89 ? 0.579 -10.901 -6.400 1.00 88.06 89 PHE A O 1
ATOM 718 N N . LYS A 1 90 ? -0.591 -9.307 -7.439 1.00 89.94 90 LYS A N 1
ATOM 719 C CA . LYS A 1 90 ? -1.107 -10.221 -8.460 1.00 89.94 90 LYS A CA 1
ATOM 720 C C . LYS A 1 90 ? 0.042 -10.710 -9.357 1.00 89.94 90 LYS A C 1
ATOM 722 O O . LYS A 1 90 ? 0.861 -9.885 -9.769 1.00 89.94 90 LYS A O 1
ATOM 727 N N . PRO A 1 91 ? 0.062 -11.996 -9.760 1.00 87.56 91 PRO A N 1
ATOM 728 C CA . PRO A 1 91 ? 1.157 -12.569 -10.550 1.00 87.56 91 PRO A CA 1
ATOM 729 C C . PRO A 1 91 ? 1.475 -11.788 -11.830 1.00 87.56 91 PRO A C 1
ATOM 731 O O . PRO A 1 91 ? 2.638 -11.589 -12.162 1.00 87.56 91 PRO A O 1
ATOM 734 N N . ALA A 1 92 ? 0.445 -11.281 -12.516 1.00 86.50 92 ALA A N 1
ATOM 735 C CA . ALA A 1 92 ? 0.602 -10.489 -13.736 1.00 86.50 92 ALA A CA 1
ATOM 736 C C . ALA A 1 92 ? 1.355 -9.164 -13.512 1.00 86.50 92 ALA A C 1
ATOM 738 O O . ALA A 1 92 ? 2.139 -8.751 -14.363 1.00 86.50 92 ALA A O 1
ATOM 739 N N . ILE A 1 93 ? 1.133 -8.507 -12.369 1.00 89.25 93 ILE A N 1
ATOM 740 C CA . ILE A 1 93 ? 1.807 -7.252 -12.011 1.00 89.25 93 ILE A CA 1
ATOM 741 C C . ILE A 1 93 ? 3.227 -7.553 -11.543 1.00 89.25 93 ILE A C 1
ATOM 743 O O . ILE A 1 93 ? 4.169 -6.927 -12.019 1.00 89.25 93 ILE A O 1
ATOM 747 N N . LEU A 1 94 ? 3.391 -8.570 -10.692 1.00 89.88 94 LEU A N 1
ATOM 748 C CA . LEU A 1 94 ? 4.701 -9.015 -10.217 1.00 89.88 94 LEU A CA 1
ATOM 749 C C . LEU A 1 94 ? 5.631 -9.387 -11.375 1.00 89.88 94 LEU A C 1
ATOM 751 O O . LEU A 1 94 ? 6.770 -8.934 -11.401 1.00 89.88 94 LEU A O 1
ATOM 755 N N . ALA A 1 95 ? 5.144 -10.129 -12.373 1.00 88.00 95 ALA A N 1
ATOM 756 C CA . ALA A 1 95 ? 5.925 -10.447 -13.567 1.00 88.00 95 ALA A CA 1
ATOM 757 C C . ALA A 1 95 ? 6.405 -9.182 -14.301 1.00 88.00 95 ALA A C 1
ATOM 759 O O . ALA A 1 95 ? 7.543 -9.139 -14.763 1.00 88.00 95 ALA A O 1
ATOM 760 N N . GLY A 1 96 ? 5.571 -8.139 -14.375 1.00 85.06 96 GLY A N 1
ATOM 761 C CA . GLY A 1 96 ? 5.960 -6.840 -14.929 1.00 85.06 96 GLY A CA 1
ATOM 762 C C . GLY A 1 96 ? 7.040 -6.136 -14.103 1.00 85.06 96 GLY A C 1
ATOM 763 O O . GLY A 1 96 ? 7.987 -5.608 -14.675 1.00 85.06 96 GLY A O 1
ATOM 764 N N . VAL A 1 97 ? 6.931 -6.188 -12.772 1.00 87.44 97 VAL A N 1
ATOM 765 C CA . VAL A 1 97 ? 7.886 -5.573 -11.832 1.00 87.44 97 VAL A CA 1
ATOM 766 C C . VAL A 1 97 ? 9.253 -6.258 -11.847 1.00 87.44 97 VAL A C 1
ATOM 768 O O . VAL A 1 97 ? 10.287 -5.591 -11.788 1.00 87.44 97 VAL A O 1
ATOM 771 N N . PHE A 1 98 ? 9.281 -7.588 -11.941 1.00 85.12 98 PHE A N 1
ATOM 772 C CA . PHE A 1 98 ? 10.538 -8.331 -12.006 1.00 85.12 98 PHE A CA 1
ATOM 773 C C . PHE A 1 98 ? 11.213 -8.201 -13.377 1.00 85.12 98 PHE A C 1
ATOM 775 O O . PHE A 1 98 ? 12.417 -7.983 -13.421 1.00 85.12 98 PHE A O 1
ATOM 782 N N . ARG A 1 99 ? 10.455 -8.195 -14.483 1.00 80.75 99 ARG A N 1
ATOM 783 C CA . ARG A 1 99 ? 11.025 -8.026 -15.834 1.00 80.75 99 ARG A CA 1
ATOM 784 C C . ARG A 1 99 ? 11.703 -6.671 -16.050 1.00 80.75 99 ARG A C 1
ATOM 786 O O . ARG A 1 99 ? 12.715 -6.607 -16.735 1.00 80.75 99 ARG A O 1
ATOM 793 N N . SER A 1 100 ? 11.189 -5.591 -15.459 1.00 69.88 100 SER A N 1
ATOM 794 C CA . SER A 1 100 ? 11.823 -4.265 -15.565 1.00 69.88 100 SER A CA 1
ATOM 795 C C . SER A 1 100 ? 13.148 -4.160 -14.802 1.00 69.88 100 SER A C 1
ATOM 797 O O . SER A 1 100 ? 14.004 -3.353 -15.160 1.00 69.88 100 SER A O 1
ATOM 799 N N . ASN A 1 101 ? 13.340 -4.972 -13.754 1.00 60.09 101 ASN A N 1
ATOM 800 C CA . ASN A 1 101 ? 14.617 -5.024 -13.037 1.00 60.09 101 ASN A CA 1
ATOM 801 C C . ASN A 1 101 ? 15.738 -5.595 -13.906 1.00 60.09 101 ASN A C 1
ATOM 803 O O . ASN A 1 101 ? 16.879 -5.168 -13.754 1.00 60.09 101 ASN A O 1
ATOM 807 N N . ASP A 1 102 ? 15.413 -6.526 -14.803 1.00 55.75 102 ASP A N 1
ATOM 808 C CA . ASP A 1 102 ? 16.398 -7.179 -15.664 1.00 55.75 102 ASP A CA 1
ATOM 809 C C . ASP A 1 102 ? 16.918 -6.239 -16.765 1.00 55.75 102 ASP A C 1
ATOM 811 O O . ASP A 1 102 ? 18.070 -6.365 -17.174 1.00 55.75 102 ASP A O 1
ATOM 815 N N . CYS A 1 103 ? 16.110 -5.266 -17.209 1.00 49.00 103 CYS A N 1
ATOM 816 C CA . CYS A 1 103 ? 16.555 -4.196 -18.112 1.00 49.00 103 CYS A CA 1
ATOM 817 C C . CYS A 1 103 ? 17.360 -3.123 -17.370 1.00 49.00 103 CYS A C 1
ATOM 819 O O . CYS A 1 103 ? 18.478 -2.821 -17.770 1.00 49.00 103 CYS A O 1
ATOM 821 N N . ALA A 1 104 ? 16.874 -2.630 -16.224 1.00 48.75 104 ALA A N 1
ATOM 822 C CA . ALA A 1 104 ? 17.613 -1.636 -15.436 1.00 48.75 104 ALA A CA 1
ATOM 823 C C . ALA A 1 104 ? 18.975 -2.152 -14.916 1.00 48.75 104 ALA A C 1
ATOM 825 O O . ALA A 1 104 ? 19.865 -1.354 -14.636 1.00 48.75 104 ALA A O 1
ATOM 826 N N . ALA A 1 105 ? 19.144 -3.473 -14.773 1.00 49.41 105 ALA A N 1
ATOM 827 C CA . ALA A 1 105 ? 20.422 -4.107 -14.444 1.00 49.41 105 ALA A CA 1
ATOM 828 C C . ALA A 1 105 ? 21.325 -4.373 -15.668 1.00 49.41 105 ALA A C 1
ATOM 830 O O . ALA A 1 105 ? 22.522 -4.585 -15.485 1.00 49.41 105 ALA A O 1
ATOM 831 N N . LYS A 1 106 ? 20.778 -4.374 -16.893 1.00 48.28 106 LYS A N 1
ATOM 832 C CA . LYS A 1 106 ? 21.528 -4.551 -18.152 1.00 48.28 106 LYS A CA 1
ATOM 833 C C . LYS A 1 106 ? 21.970 -3.233 -18.795 1.00 48.28 106 LYS A C 1
ATOM 835 O O . LYS A 1 106 ? 22.955 -3.239 -19.524 1.00 48.28 106 LYS A O 1
ATOM 840 N N . ASP A 1 107 ? 21.336 -2.114 -18.458 1.00 47.50 107 ASP A N 1
ATOM 841 C CA . ASP A 1 107 ? 21.654 -0.783 -19.001 1.00 47.50 107 ASP A CA 1
ATOM 842 C C . ASP A 1 107 ? 22.835 -0.081 -18.282 1.00 47.50 107 ASP A C 1
ATOM 844 O O . ASP A 1 107 ? 22.885 1.141 -18.188 1.00 47.50 107 ASP A O 1
ATOM 848 N N . SER A 1 108 ? 23.810 -0.834 -17.754 1.00 50.81 108 SER A N 1
ATOM 849 C CA . SER A 1 108 ? 25.134 -0.303 -17.369 1.00 50.81 108 SER A CA 1
ATOM 850 C C . SER A 1 108 ? 26.175 -0.427 -18.492 1.00 50.81 108 SER A C 1
ATOM 852 O O . SER A 1 108 ? 27.351 -0.126 -18.290 1.00 50.81 108 SER A O 1
ATOM 854 N N . SER A 1 109 ? 25.747 -0.848 -19.686 1.00 42.31 109 SER A N 1
ATOM 855 C CA . SER A 1 109 ? 26.560 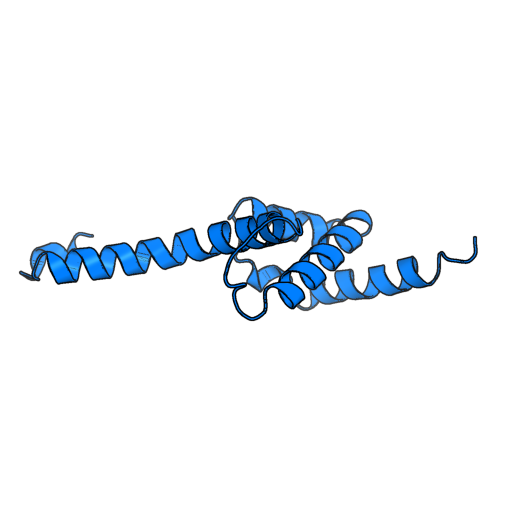-0.851 -20.899 1.00 42.31 109 SER A CA 1
ATOM 856 C C . SER A 1 109 ? 25.688 -0.526 -22.117 1.00 42.31 109 SER A C 1
ATOM 858 O O . SER A 1 109 ? 25.271 -1.416 -22.854 1.00 42.31 109 SER A O 1
ATOM 860 N N . CYS A 1 110 ? 25.378 0.759 -22.296 1.00 38.69 110 CYS A N 1
ATOM 861 C CA . CYS A 1 110 ? 25.158 1.378 -23.602 1.00 38.69 110 CYS A CA 1
ATOM 862 C C . CYS A 1 110 ? 25.483 2.872 -23.518 1.00 38.69 110 CYS A C 1
ATOM 864 O O . CYS A 1 110 ? 25.169 3.478 -22.468 1.00 38.69 110 CYS A O 1
#

Secondary structure (DSSP, 8-state):
-HHHHTTT--HHHHHHHHHHHHHHHHHHHHHHHHHHHTTSTT--S-PPTTHHHHHHHHHHHHHHHTT-HHHHHHHHHHHTTSS-GGGGGSHHHHHHHHHHHHHHTTTT--

pLDDT: mean 78.43, std 13.66, range [38.69, 92.94]

Sequence (110 aa):
MSKLLAKGESKAKLTKAFHSQVNRIIEIPWLIALTEDFRFGSTSGKKPFGLTFLQWFVKKVVVAGFQNEKVYAQFMSVLHLKSHPVSLFKPAILAGVFRSNDCAAKDSSC

Organism: NCBI:txid285983

Foldseek 3Di:
DVVVVVPPDDPVVVVVVVVVVVCVLVVLVVLVVLLVLVVDVPDDDDDPPCSVVVNVVVVLLVLLCVVDVVSVVVVVCSVVVVDGPCVCVPPVNVVSSVVSVVVVVVPPDD